Protein AF-A0A1Y0RQ17-F1 (afdb_monomer_lite)

pLDDT: mean 81.49, std 12.63, range [40.28, 92.31]

Radius of gyration: 14.54 Å; chains: 1; bounding box: 30×24×35 Å

Structure (mmCIF, N/CA/C/O backbone):
data_AF-A0A1Y0RQ17-F1
#
_entry.id   AF-A0A1Y0RQ17-F1
#
loop_
_atom_site.group_PDB
_atom_site.id
_atom_site.type_symbol
_atom_site.label_atom_id
_atom_site.label_alt_id
_atom_site.label_comp_id
_atom_site.label_asym_id
_atom_site.label_entity_id
_atom_site.label_seq_id
_atom_site.pdbx_PDB_ins_code
_atom_site.Cartn_x
_atom_site.Cartn_y
_atom_site.Cartn_z
_atom_site.occupancy
_atom_site.B_iso_or_equiv
_atom_site.auth_seq_id
_atom_site.auth_comp_id
_atom_site.auth_asym_id
_atom_site.auth_atom_id
_atom_site.pdbx_PDB_model_num
ATOM 1 N N . MET A 1 1 ? -18.460 16.424 17.951 1.00 40.28 1 MET A N 1
ATOM 2 C CA . MET A 1 1 ? -18.541 14.951 17.825 1.00 40.28 1 MET A CA 1
ATOM 3 C C . MET A 1 1 ? -17.575 14.495 16.730 1.00 40.28 1 MET A C 1
ATOM 5 O O . MET A 1 1 ? -17.984 14.060 15.667 1.00 40.28 1 MET A O 1
ATOM 9 N N . LEU A 1 2 ? -16.268 14.663 16.965 1.00 44.41 2 LEU A N 1
ATOM 10 C CA . LEU A 1 2 ? -15.200 14.199 16.068 1.00 44.41 2 LEU A CA 1
ATOM 11 C C . LEU A 1 2 ? -14.859 12.753 16.444 1.00 44.41 2 LEU A C 1
ATOM 13 O O . LEU A 1 2 ? -13.761 12.423 16.874 1.00 44.41 2 LEU A O 1
ATOM 17 N N . THR A 1 3 ? -15.847 11.871 16.327 1.00 49.59 3 THR A N 1
ATOM 18 C CA . THR A 1 3 ? -15.680 10.421 16.459 1.00 49.59 3 THR A CA 1
ATOM 19 C C . THR A 1 3 ? -15.090 9.862 15.168 1.00 49.59 3 THR A C 1
ATOM 21 O O . THR A 1 3 ? -15.604 8.908 14.582 1.00 49.59 3 THR A O 1
ATOM 24 N N . LEU A 1 4 ? -13.970 10.434 14.718 1.00 55.94 4 LEU A N 1
ATOM 25 C CA . LEU A 1 4 ? -13.046 9.719 13.848 1.00 55.94 4 LEU A CA 1
ATOM 26 C C . LEU A 1 4 ? -12.530 8.553 14.692 1.00 55.94 4 LEU A C 1
ATOM 28 O O . LEU A 1 4 ? -11.538 8.664 15.411 1.00 55.94 4 LEU A O 1
ATOM 32 N N . LYS A 1 5 ? -13.286 7.444 14.689 1.00 66.38 5 LYS A N 1
ATOM 33 C CA . LYS A 1 5 ? -12.890 6.200 15.344 1.00 66.38 5 LYS A CA 1
ATOM 34 C C . LYS A 1 5 ? -11.472 5.941 14.866 1.00 66.38 5 LYS A C 1
ATOM 36 O O . LYS A 1 5 ? -11.251 5.934 13.660 1.00 66.38 5 LYS A O 1
ATOM 41 N N . ARG A 1 6 ? -10.529 5.756 15.792 1.00 70.88 6 ARG A N 1
ATOM 42 C CA . ARG A 1 6 ? -9.096 5.505 15.535 1.00 70.88 6 ARG A CA 1
ATOM 43 C C . ARG A 1 6 ? -8.871 4.605 14.307 1.00 70.88 6 ARG A C 1
ATOM 45 O O . ARG A 1 6 ? -8.015 4.883 13.483 1.00 70.88 6 ARG A O 1
ATOM 52 N N . LYS A 1 7 ? -9.770 3.631 14.145 1.00 71.38 7 LYS A N 1
ATOM 53 C CA . LYS A 1 7 ? -10.019 2.784 12.976 1.00 71.38 7 LYS A CA 1
ATOM 54 C C . LYS A 1 7 ? -9.972 3.481 11.598 1.00 71.38 7 LYS A C 1
ATOM 56 O O . LYS A 1 7 ? -9.228 3.061 10.718 1.00 71.38 7 LYS A O 1
ATOM 61 N N . ASN A 1 8 ? -10.747 4.541 11.393 1.00 77.56 8 ASN A N 1
ATOM 62 C CA . ASN A 1 8 ? -10.815 5.278 10.128 1.00 77.56 8 ASN A CA 1
ATOM 63 C C . ASN A 1 8 ? -9.530 6.070 9.863 1.00 77.56 8 ASN A C 1
ATOM 65 O O . ASN A 1 8 ? -9.125 6.191 8.713 1.00 77.56 8 ASN A O 1
ATOM 69 N N . ILE A 1 9 ? -8.857 6.550 10.916 1.00 83.88 9 ILE A N 1
ATOM 70 C CA . ILE A 1 9 ? -7.541 7.194 10.790 1.00 83.88 9 ILE A CA 1
ATOM 71 C C . ILE A 1 9 ? -6.508 6.164 10.320 1.00 83.88 9 ILE A C 1
ATOM 73 O O . ILE A 1 9 ? -5.739 6.442 9.406 1.00 83.88 9 ILE A O 1
ATOM 77 N N . THR A 1 10 ? -6.521 4.952 10.887 1.00 83.25 10 THR A N 1
ATOM 78 C CA . THR A 1 10 ? -5.600 3.879 10.482 1.00 83.25 10 THR A CA 1
ATOM 79 C C . THR A 1 10 ? -5.818 3.462 9.026 1.00 83.25 10 THR A C 1
ATOM 81 O O . THR A 1 10 ? -4.850 3.336 8.281 1.00 83.25 10 THR A O 1
ATOM 84 N N . LEU A 1 11 ? -7.076 3.319 8.591 1.00 84.25 11 LEU A N 1
ATOM 85 C CA . LEU A 1 11 ? -7.408 3.056 7.184 1.00 84.25 11 LEU A CA 1
ATOM 86 C C . LEU A 1 11 ? -7.015 4.218 6.264 1.00 84.25 11 LEU A C 1
ATOM 88 O O . LEU A 1 11 ? -6.507 3.980 5.172 1.00 84.25 11 LEU A O 1
ATOM 92 N N . GLY A 1 12 ? -7.208 5.462 6.705 1.00 87.81 12 GLY A N 1
ATOM 93 C CA . GLY A 1 12 ? -6.776 6.650 5.970 1.00 87.81 12 GLY A CA 1
ATOM 94 C C . GLY A 1 12 ? -5.266 6.658 5.729 1.00 87.81 12 GLY A C 1
ATOM 95 O O . GLY A 1 12 ? -4.832 6.794 4.589 1.00 87.81 12 GLY A O 1
ATOM 96 N N . ILE A 1 13 ? -4.466 6.414 6.773 1.00 88.62 13 ILE A N 1
ATOM 97 C CA . ILE A 1 13 ? -2.999 6.315 6.667 1.00 88.62 13 ILE A CA 1
ATOM 98 C C . ILE A 1 13 ? -2.596 5.169 5.730 1.00 88.62 13 ILE A C 1
ATOM 100 O O . ILE A 1 13 ? -1.749 5.360 4.860 1.00 88.62 13 ILE A O 1
ATOM 104 N N . LEU A 1 14 ? -3.231 3.999 5.860 1.00 87.94 14 LEU A N 1
ATOM 105 C CA . LEU A 1 14 ? -2.980 2.848 4.989 1.00 87.94 14 LEU A CA 1
ATOM 106 C C . LEU A 1 14 ? -3.266 3.178 3.514 1.00 87.94 14 LEU A C 1
ATOM 108 O O . LEU A 1 14 ? -2.497 2.798 2.636 1.00 87.94 14 LEU A O 1
ATOM 112 N N . THR A 1 15 ? -4.339 3.926 3.250 1.00 87.56 15 THR A N 1
ATOM 113 C CA . THR A 1 15 ? -4.731 4.349 1.897 1.00 87.56 15 THR A CA 1
ATOM 114 C C . THR A 1 15 ? -3.710 5.318 1.302 1.00 87.56 15 THR A C 1
ATOM 116 O O . THR A 1 15 ? -3.310 5.159 0.151 1.00 87.56 15 THR A O 1
ATOM 119 N N . VAL A 1 16 ? -3.241 6.289 2.092 1.00 92.31 16 VAL A N 1
ATOM 120 C CA . VAL A 1 16 ? -2.203 7.241 1.664 1.00 92.31 16 VAL A CA 1
ATOM 121 C C . VAL A 1 16 ? -0.883 6.522 1.373 1.00 92.31 16 VAL A C 1
ATOM 123 O O . VAL A 1 16 ? -0.260 6.785 0.346 1.00 92.31 16 VAL A O 1
ATOM 126 N N . LEU A 1 17 ? -0.479 5.575 2.226 1.00 90.38 17 LEU A N 1
ATOM 127 C CA . LEU A 1 17 ? 0.710 4.749 1.992 1.00 90.38 17 LEU A CA 1
ATOM 128 C C . LEU A 1 17 ? 0.571 3.887 0.732 1.00 90.38 17 LEU A C 1
ATOM 130 O O . LEU A 1 17 ? 1.513 3.804 -0.052 1.00 90.38 17 LEU A O 1
ATOM 134 N N . GLY A 1 18 ? -0.603 3.291 0.509 1.00 88.12 18 GLY A N 1
ATOM 135 C CA . GLY A 1 18 ? -0.901 2.534 -0.706 1.00 88.12 18 GLY A CA 1
ATOM 136 C C . GLY A 1 18 ? -0.802 3.398 -1.965 1.00 88.12 18 GLY A C 1
ATOM 137 O O . GLY A 1 18 ? -0.159 2.998 -2.930 1.00 88.12 18 GLY A O 1
ATOM 138 N N . LEU A 1 19 ? -1.358 4.613 -1.943 1.00 88.69 19 LEU A N 1
ATOM 139 C CA . LEU A 1 19 ? -1.233 5.570 -3.049 1.00 88.69 19 LEU A CA 1
ATOM 140 C C . LEU A 1 19 ? 0.225 5.945 -3.322 1.00 88.69 19 LEU A C 1
ATOM 142 O O . LEU A 1 19 ? 0.656 5.904 -4.471 1.00 88.69 19 LEU A O 1
ATOM 146 N N . ALA A 1 20 ? 0.995 6.263 -2.279 1.00 90.25 20 ALA A N 1
ATOM 147 C CA . ALA A 1 20 ? 2.415 6.564 -2.424 1.00 90.25 20 ALA A CA 1
ATOM 148 C C . ALA A 1 20 ? 3.179 5.378 -3.039 1.00 90.25 20 ALA A C 1
ATOM 150 O O . ALA A 1 20 ? 3.975 5.576 -3.954 1.00 90.25 20 ALA A O 1
ATOM 151 N N . TYR A 1 21 ? 2.882 4.153 -2.597 1.00 88.75 21 TYR A N 1
ATOM 152 C CA . TYR A 1 21 ? 3.449 2.924 -3.150 1.00 88.75 21 TYR A CA 1
ATOM 153 C C . TYR A 1 21 ? 3.104 2.728 -4.634 1.00 88.75 21 TYR A C 1
ATOM 155 O O . TYR A 1 21 ? 3.992 2.470 -5.441 1.00 88.75 21 TYR A O 1
ATOM 163 N N . PHE A 1 22 ? 1.841 2.895 -5.032 1.00 86.88 22 PHE A N 1
ATOM 164 C CA . PHE A 1 22 ? 1.463 2.766 -6.443 1.00 86.88 22 PHE A CA 1
ATOM 165 C C . PHE A 1 22 ? 2.071 3.874 -7.309 1.00 86.88 22 PHE A C 1
ATOM 167 O O . PHE A 1 22 ? 2.494 3.601 -8.430 1.00 86.88 22 PHE A O 1
ATOM 174 N N . CYS A 1 23 ? 2.184 5.102 -6.796 1.00 86.81 23 CYS A N 1
ATOM 175 C CA . CYS A 1 23 ? 2.855 6.199 -7.495 1.00 86.81 23 CYS A CA 1
ATOM 176 C C . CYS A 1 23 ? 4.345 5.914 -7.727 1.00 86.81 23 CYS A C 1
ATOM 178 O O . CYS A 1 23 ? 4.855 6.176 -8.818 1.00 86.81 23 CYS A O 1
ATOM 180 N N . THR A 1 24 ? 5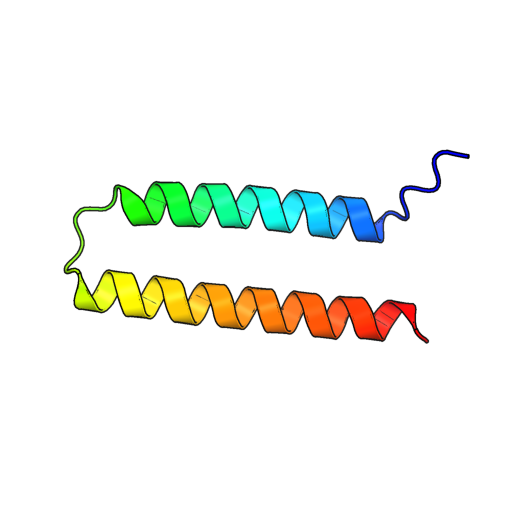.056 5.366 -6.737 1.00 88.25 24 THR A N 1
ATOM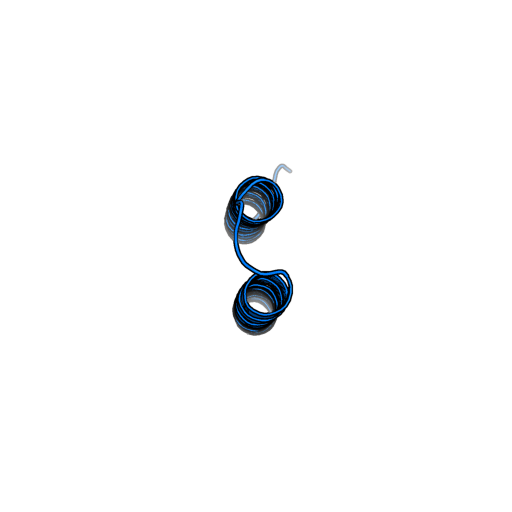 181 C CA . THR A 1 24 ? 6.475 5.010 -6.900 1.00 88.25 24 THR A CA 1
ATOM 182 C C . THR A 1 24 ? 6.641 3.818 -7.832 1.00 88.25 24 THR A C 1
ATOM 184 O O . THR A 1 24 ? 7.443 3.891 -8.763 1.00 88.25 24 THR A O 1
ATOM 187 N N . LEU A 1 25 ? 5.825 2.773 -7.669 1.00 87.56 25 LEU A N 1
ATOM 188 C CA . LEU A 1 25 ? 5.809 1.616 -8.566 1.00 87.56 25 LEU A CA 1
ATOM 189 C C . LEU A 1 25 ? 5.484 2.029 -10.010 1.00 87.56 25 LEU A C 1
ATOM 191 O O . LEU A 1 25 ? 6.013 1.455 -10.962 1.00 87.56 25 LEU A O 1
ATOM 195 N N . SER A 1 26 ? 4.656 3.065 -10.177 1.00 82.38 26 SER A N 1
ATOM 196 C CA . SER A 1 26 ? 4.280 3.584 -11.486 1.00 82.38 26 SER A CA 1
ATOM 197 C C . SER A 1 26 ? 5.414 4.330 -12.211 1.00 82.38 26 SER A C 1
ATOM 199 O O . SER A 1 26 ? 5.438 4.415 -13.441 1.00 82.38 26 SER A O 1
ATOM 201 N N . ASN A 1 27 ? 6.378 4.865 -11.473 1.00 85.25 27 ASN A N 1
ATOM 202 C CA . ASN A 1 27 ? 7.547 5.528 -12.056 1.00 85.25 27 ASN A CA 1
ATOM 203 C C . ASN A 1 27 ? 8.761 4.598 -12.154 1.00 85.25 27 ASN A C 1
ATOM 205 O O . ASN A 1 27 ? 9.781 4.964 -12.733 1.00 85.25 27 ASN A O 1
ATOM 209 N N . LEU A 1 28 ? 8.657 3.389 -11.602 1.00 85.62 28 LEU A N 1
ATOM 210 C CA . LEU A 1 28 ? 9.745 2.431 -11.591 1.00 85.62 28 LEU A CA 1
ATOM 211 C C . LEU A 1 28 ? 9.885 1.776 -12.973 1.00 85.62 28 LEU A C 1
ATOM 213 O O . LEU 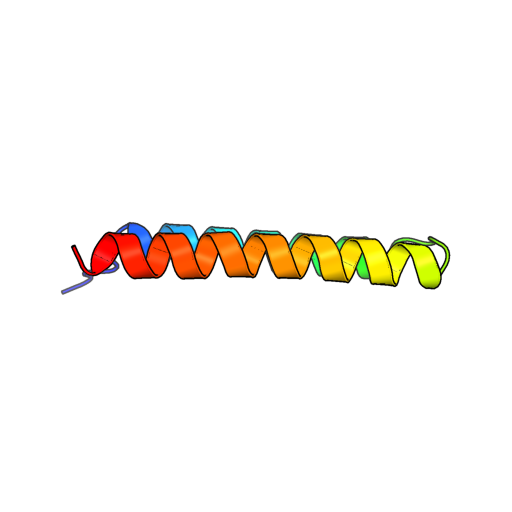A 1 28 ? 8.924 1.230 -13.526 1.00 85.62 28 LEU A O 1
ATOM 217 N N . ALA A 1 29 ? 11.098 1.831 -13.525 1.00 84.88 29 ALA A N 1
ATOM 218 C CA . ALA A 1 29 ? 11.455 1.255 -14.821 1.00 84.88 29 ALA A CA 1
ATOM 219 C C . ALA A 1 29 ? 11.638 -0.272 -14.717 1.00 84.88 29 ALA A C 1
ATOM 221 O O . ALA A 1 29 ? 12.731 -0.807 -14.885 1.00 84.88 29 ALA A O 1
ATOM 222 N N . ILE A 1 30 ? 10.554 -0.973 -14.385 1.00 85.62 30 ILE A N 1
ATOM 223 C CA . ILE A 1 30 ? 10.471 -2.437 -14.354 1.00 85.62 30 ILE A CA 1
ATOM 224 C C . ILE A 1 30 ? 9.678 -2.901 -15.576 1.00 85.62 30 ILE A C 1
ATOM 226 O O . ILE A 1 30 ? 8.815 -2.183 -16.082 1.00 85.62 30 ILE A O 1
ATOM 230 N N . ASN A 1 31 ? 9.956 -4.120 -16.039 1.00 90.69 31 ASN A N 1
ATOM 231 C CA . ASN A 1 31 ? 9.173 -4.774 -17.081 1.00 90.69 31 ASN A CA 1
ATOM 232 C C . ASN A 1 31 ? 7.656 -4.693 -16.762 1.00 90.69 31 ASN A C 1
ATOM 234 O O . ASN A 1 31 ? 7.256 -5.042 -15.643 1.00 90.69 31 ASN A O 1
ATOM 238 N N . PRO A 1 32 ? 6.813 -4.275 -17.727 1.00 87.00 32 PRO A N 1
ATOM 239 C CA . PRO A 1 32 ? 5.367 -4.141 -17.550 1.00 87.00 32 PRO A CA 1
ATOM 240 C C . PRO A 1 32 ? 4.680 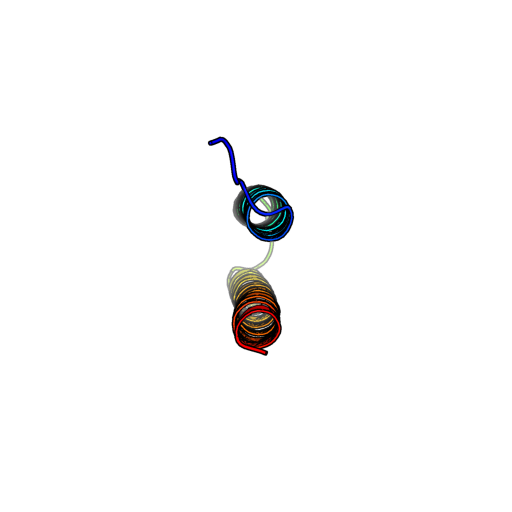-5.365 -16.936 1.00 87.00 32 P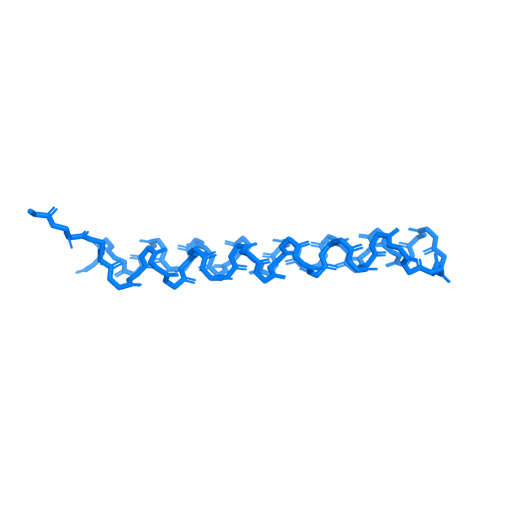RO A C 1
ATOM 242 O O . PRO A 1 32 ? 3.771 -5.199 -16.126 1.00 87.00 32 PRO A O 1
ATOM 245 N N . PHE A 1 33 ? 5.138 -6.577 -17.271 1.00 87.94 33 PHE A N 1
ATOM 246 C CA . PHE A 1 33 ? 4.593 -7.820 -16.720 1.00 87.94 33 PHE A CA 1
ATOM 247 C C . PHE A 1 33 ? 4.750 -7.877 -15.194 1.00 87.94 33 PHE A C 1
ATOM 249 O O . PHE A 1 33 ? 3.772 -7.942 -14.454 1.00 87.94 33 PHE A O 1
ATOM 256 N N . TRP A 1 34 ? 5.988 -7.745 -14.716 1.00 85.75 34 TRP A N 1
ATOM 257 C CA . TRP A 1 34 ? 6.307 -7.769 -13.289 1.00 85.75 34 TRP A CA 1
ATOM 258 C C . TRP A 1 34 ? 5.665 -6.609 -12.532 1.00 85.75 34 TRP A C 1
ATOM 260 O O . TRP A 1 34 ? 5.221 -6.768 -11.398 1.00 85.75 34 TRP A O 1
ATOM 270 N N . ARG A 1 35 ? 5.566 -5.441 -13.170 1.00 88.06 35 ARG A N 1
ATOM 271 C CA . ARG A 1 35 ? 4.890 -4.281 -12.590 1.00 88.06 35 ARG A CA 1
ATOM 272 C C . ARG A 1 35 ? 3.395 -4.535 -12.371 1.00 88.06 35 ARG A C 1
ATOM 274 O O . ARG A 1 35 ? 2.869 -4.134 -11.332 1.00 88.06 35 ARG A O 1
ATOM 281 N N . GLY A 1 36 ? 2.729 -5.212 -13.305 1.00 87.31 36 GLY A N 1
ATOM 282 C CA . GLY A 1 36 ? 1.331 -5.628 -13.165 1.00 87.31 36 GLY A CA 1
ATOM 283 C C . GLY A 1 36 ? 1.129 -6.624 -12.023 1.00 87.31 36 GLY A C 1
ATOM 284 O O . GLY A 1 36 ? 0.279 -6.398 -11.163 1.00 87.31 36 GLY A O 1
ATOM 285 N N . GLU A 1 37 ? 1.959 -7.666 -11.962 1.00 90.12 37 GLU A N 1
ATOM 286 C CA . GLU A 1 37 ? 1.906 -8.687 -10.903 1.00 90.12 37 GLU A CA 1
ATOM 287 C C . GLU A 1 37 ? 2.085 -8.077 -9.508 1.00 90.12 37 GLU A C 1
ATOM 289 O O . GLU A 1 37 ? 1.262 -8.288 -8.616 1.00 90.12 37 GLU A O 1
ATOM 294 N N . ILE A 1 38 ? 3.108 -7.235 -9.329 1.00 88.44 38 ILE A N 1
ATOM 295 C CA . ILE A 1 38 ? 3.360 -6.560 -8.050 1.00 88.44 38 ILE A CA 1
ATOM 296 C C . ILE A 1 38 ? 2.167 -5.672 -7.668 1.00 88.44 38 ILE A C 1
ATOM 298 O O . ILE A 1 38 ? 1.718 -5.692 -6.522 1.00 88.44 38 ILE A O 1
ATOM 302 N N . THR A 1 39 ? 1.600 -4.948 -8.639 1.00 89.00 39 THR A N 1
ATOM 303 C CA . THR A 1 39 ? 0.419 -4.101 -8.424 1.00 89.00 39 THR A CA 1
ATOM 304 C C . THR A 1 39 ? -0.778 -4.925 -7.939 1.00 89.00 39 THR A C 1
ATOM 306 O O . THR A 1 39 ? -1.437 -4.548 -6.967 1.00 89.00 39 THR A O 1
ATOM 309 N N . LEU A 1 40 ? -1.053 -6.057 -8.593 1.00 90.62 40 LEU A N 1
ATOM 310 C CA . LEU A 1 40 ? -2.179 -6.937 -8.274 1.00 90.62 40 LEU A CA 1
ATOM 311 C C . LEU A 1 40 ? -2.031 -7.589 -6.899 1.00 90.62 40 LEU A C 1
ATOM 313 O O . LEU A 1 40 ? -2.982 -7.566 -6.116 1.00 90.62 40 LEU A O 1
ATOM 317 N N . VAL A 1 41 ? -0.849 -8.118 -6.578 1.00 91.44 41 VAL A N 1
ATOM 318 C CA . VAL A 1 41 ? -0.578 -8.746 -5.275 1.00 91.44 41 VAL A CA 1
ATOM 319 C C . VAL A 1 41 ? -0.736 -7.729 -4.146 1.00 91.44 41 VAL A C 1
ATOM 321 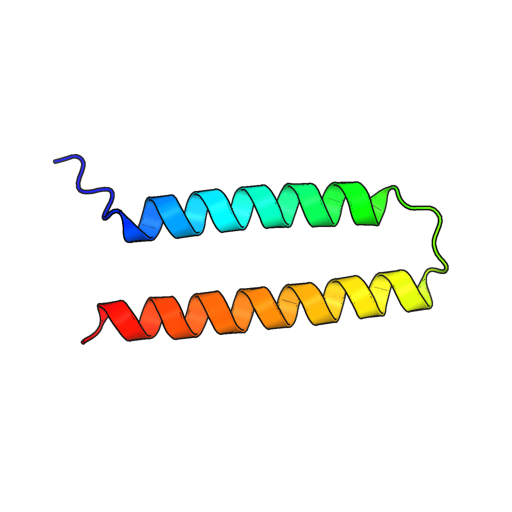O O . VAL A 1 41 ? -1.416 -8.003 -3.153 1.00 91.44 41 VAL A O 1
ATOM 324 N N . SER A 1 42 ? -0.181 -6.523 -4.305 1.00 88.06 42 SER A N 1
ATOM 325 C CA . SER A 1 42 ? -0.352 -5.453 -3.319 1.00 88.06 42 SER A CA 1
ATOM 326 C C . SER A 1 42 ? -1.820 -5.059 -3.151 1.00 88.06 42 SER A C 1
ATOM 328 O O . SER A 1 42 ? -2.285 -4.903 -2.021 1.00 88.06 42 SER A O 1
ATOM 330 N N . LEU A 1 43 ? -2.578 -4.951 -4.247 1.00 89.69 43 LEU A N 1
ATOM 331 C CA . LEU A 1 43 ? -4.001 -4.611 -4.195 1.00 89.69 43 LEU A CA 1
ATOM 332 C C . LEU A 1 43 ? -4.826 -5.680 -3.460 1.00 89.69 43 LEU A C 1
ATOM 334 O O . LEU A 1 43 ? -5.658 -5.342 -2.614 1.00 89.69 43 LEU A O 1
ATOM 338 N N . GLN A 1 44 ? -4.572 -6.962 -3.735 1.00 90.94 44 GLN A N 1
ATOM 339 C CA . GLN A 1 44 ? -5.226 -8.077 -3.042 1.00 90.94 44 GLN A CA 1
ATOM 340 C C . GLN A 1 44 ? -4.930 -8.050 -1.538 1.00 90.94 44 GLN A C 1
ATOM 342 O O . GLN A 1 44 ? -5.836 -8.227 -0.722 1.00 90.94 44 GLN A O 1
ATOM 347 N N . PHE A 1 45 ? -3.685 -7.757 -1.158 1.00 90.00 45 PHE A N 1
ATOM 348 C CA . PHE A 1 45 ? -3.294 -7.646 0.244 1.00 90.00 45 PHE A CA 1
ATOM 349 C C . PHE A 1 45 ? -4.041 -6.514 0.968 1.00 90.00 45 PHE A C 1
ATOM 351 O O . PHE A 1 45 ? -4.594 -6.726 2.052 1.00 90.00 45 PHE A O 1
ATOM 358 N N . PHE A 1 46 ? -4.147 -5.333 0.347 1.00 88.25 46 PHE A N 1
ATOM 359 C CA . PHE A 1 46 ? -4.939 -4.225 0.896 1.00 88.25 46 PHE A CA 1
ATOM 360 C C . PHE A 1 46 ? -6.423 -4.580 1.034 1.00 88.25 46 PHE A C 1
ATOM 362 O O . PHE A 1 46 ? -7.035 -4.238 2.049 1.00 88.25 46 PHE A O 1
ATOM 369 N N . ALA A 1 47 ? -6.997 -5.301 0.068 1.00 89.50 47 ALA A N 1
ATOM 370 C CA . ALA A 1 47 ? -8.385 -5.750 0.135 1.00 89.50 47 ALA A CA 1
ATOM 371 C C . ALA A 1 47 ? -8.624 -6.711 1.314 1.00 89.50 47 ALA A C 1
ATOM 373 O O . ALA A 1 47 ? -9.603 -6.551 2.048 1.00 89.50 47 ALA A O 1
ATOM 374 N N . ILE A 1 48 ? -7.711 -7.658 1.555 1.00 91.75 48 ILE A N 1
ATOM 375 C CA . ILE A 1 48 ? -7.794 -8.582 2.699 1.00 91.75 48 ILE A CA 1
ATOM 376 C C . ILE A 1 48 ? -7.722 -7.814 4.020 1.00 91.75 48 ILE A C 1
ATOM 378 O O . ILE A 1 48 ? -8.550 -8.049 4.908 1.00 91.75 48 ILE A O 1
ATOM 382 N N . ILE A 1 49 ? -6.778 -6.875 4.151 1.00 87.38 49 ILE A N 1
ATOM 383 C CA . ILE A 1 49 ? -6.672 -6.021 5.341 1.00 87.38 49 ILE A CA 1
ATOM 384 C C . ILE A 1 49 ? -7.977 -5.259 5.543 1.00 87.38 49 ILE A C 1
ATOM 386 O O . ILE A 1 49 ? -8.539 -5.300 6.635 1.00 87.38 49 ILE A O 1
ATOM 390 N N . TYR A 1 50 ? -8.491 -4.614 4.496 1.00 84.50 50 TYR A N 1
ATOM 391 C CA . TYR A 1 50 ? -9.717 -3.831 4.570 1.00 84.50 50 TYR A CA 1
ATOM 392 C C . TYR A 1 50 ? -10.909 -4.675 5.033 1.00 84.50 50 TYR A C 1
ATOM 394 O O . TYR A 1 50 ? -11.566 -4.307 6.006 1.00 84.50 50 TYR A O 1
ATOM 402 N N . VAL A 1 51 ? -11.155 -5.833 4.409 1.00 86.25 51 VAL A N 1
ATOM 403 C CA . VAL A 1 51 ? -12.276 -6.727 4.757 1.00 86.25 51 VAL A CA 1
ATOM 404 C C . VAL A 1 51 ? -12.145 -7.262 6.184 1.00 86.25 51 VAL A C 1
ATOM 406 O O . VAL A 1 51 ? -13.120 -7.245 6.943 1.00 86.25 51 VAL A O 1
ATOM 409 N N . THR A 1 52 ? -10.945 -7.695 6.575 1.00 86.25 52 THR A N 1
ATOM 410 C CA . THR A 1 52 ? -10.670 -8.194 7.932 1.00 86.25 52 THR A CA 1
ATOM 411 C C . THR A 1 52 ? -10.924 -7.102 8.965 1.00 86.25 52 THR A C 1
ATOM 413 O O . THR A 1 52 ? -11.604 -7.316 9.971 1.00 86.25 52 THR A O 1
ATOM 416 N N . TYR A 1 53 ? -10.446 -5.893 8.681 1.00 78.94 53 TYR A N 1
ATOM 417 C CA . TYR A 1 53 ? -10.616 -4.740 9.547 1.00 78.94 53 TYR A CA 1
ATOM 418 C C . TYR A 1 53 ? -12.083 -4.301 9.621 1.00 78.94 53 TYR A C 1
ATOM 420 O O . TYR A 1 53 ? -12.572 -3.930 10.689 1.00 78.94 53 TYR A O 1
ATOM 428 N N . LEU A 1 54 ? -12.830 -4.372 8.516 1.00 76.12 54 LEU A N 1
ATOM 429 C CA . LEU A 1 54 ? -14.257 -4.053 8.465 1.00 76.12 54 LEU A CA 1
ATOM 430 C C . LEU A 1 54 ? -15.072 -5.032 9.320 1.00 76.12 54 LEU A C 1
ATOM 432 O O . LEU A 1 54 ? -15.822 -4.574 10.186 1.00 76.12 54 LEU A O 1
ATOM 436 N N . ARG A 1 55 ? -14.817 -6.342 9.189 1.00 75.19 55 ARG A N 1
ATOM 437 C CA . ARG A 1 55 ? -15.418 -7.392 10.035 1.00 75.19 55 ARG A CA 1
ATOM 438 C C . ARG A 1 55 ? -15.104 -7.228 11.521 1.00 75.19 55 ARG A C 1
ATOM 440 O O . ARG A 1 55 ? -16.000 -7.427 12.334 1.00 75.19 55 ARG A O 1
ATOM 447 N N . TRP A 1 56 ? -13.884 -6.824 11.883 1.00 67.88 56 TRP A N 1
ATOM 448 C CA . TRP A 1 56 ? -13.493 -6.628 13.288 1.00 67.88 56 TRP A CA 1
ATOM 449 C C . TRP A 1 56 ? -14.377 -5.611 14.023 1.00 67.88 56 TRP A C 1
ATOM 451 O O . TRP A 1 56 ? -14.609 -5.747 15.211 1.00 67.88 56 TRP A O 1
ATOM 461 N N . SER A 1 57 ? -14.896 -4.589 13.336 1.00 61.22 57 SER A N 1
ATOM 462 C CA . SER A 1 57 ? -15.735 -3.559 13.975 1.00 61.22 57 SER A CA 1
ATOM 463 C C . SER A 1 57 ? -17.221 -3.894 14.042 1.00 61.22 57 SER A C 1
ATOM 465 O O . SER A 1 57 ? -17.973 -3.088 14.586 1.00 61.22 57 SER A O 1
ATOM 467 N N . HIS A 1 58 ? -17.643 -4.994 13.420 1.00 57.78 58 HIS A N 1
ATOM 468 C CA . HIS A 1 58 ? -19.021 -5.482 13.478 1.00 57.78 58 HIS A CA 1
ATOM 469 C C . HIS A 1 58 ? -19.239 -6.505 14.609 1.00 57.78 58 HIS A C 1
ATOM 471 O O . HIS A 1 58 ? -20.378 -6.911 14.824 1.00 57.78 58 HIS A O 1
ATOM 477 N N . ARG A 1 59 ? -18.174 -6.919 15.308 1.00 50.16 59 ARG A N 1
ATOM 478 C CA . ARG A 1 59 ? -18.227 -7.636 16.589 1.00 50.16 59 ARG A CA 1
ATOM 479 C C . ARG A 1 59 ? -17.958 -6.661 17.728 1.00 50.16 59 ARG A C 1
ATOM 481 O O . ARG A 1 59 ? -18.507 -6.913 18.816 1.00 50.16 59 ARG A O 1
#

Secondary structure (DSSP, 8-state):
-----HHHHHHHHHHHHHHHHHHHHHHS---HHHHHHHHHHHHHHHHHHHHHHHHHTT-

Sequence (59 aa):
MLTLKRKNITLGILTVLGLAYFCTLSNLAINPFWRGEITLVSLQFFAIIYVTYLRWSHR

Foldseek 3Di:
DPPPPVLVVVLVVVVVVLVVVLVVLVPDPDDPVVSVVVNVVSVVVNVVVVVVSVVVVVD